Protein AF-A0A2M7S0J9-F1 (afdb_monomer)

Structure (mmCIF, N/CA/C/O backbone):
data_AF-A0A2M7S0J9-F1
#
_entry.id   AF-A0A2M7S0J9-F1
#
loop_
_atom_site.group_PDB
_atom_site.id
_atom_site.type_symbol
_atom_site.label_atom_id
_atom_site.label_alt_id
_atom_site.label_comp_id
_atom_site.label_asym_id
_atom_site.label_entity_id
_atom_site.label_seq_id
_atom_site.pdbx_PDB_ins_code
_atom_site.Cartn_x
_atom_site.Cartn_y
_atom_site.Cartn_z
_atom_site.occupancy
_atom_site.B_iso_or_equiv
_atom_site.auth_seq_id
_atom_site.auth_comp_id
_atom_site.auth_asym_id
_atom_site.auth_atom_id
_atom_site.pdbx_PDB_model_num
ATOM 1 N N . MET A 1 1 ? -3.526 -4.747 18.307 1.00 89.25 1 MET A N 1
ATOM 2 C CA . MET A 1 1 ? -3.334 -3.799 17.191 1.00 89.25 1 MET A CA 1
ATOM 3 C C . MET A 1 1 ? -3.958 -4.353 15.913 1.00 89.25 1 MET A C 1
ATOM 5 O O . MET A 1 1 ? -3.287 -4.499 14.898 1.00 89.25 1 MET A O 1
ATOM 9 N N . ILE A 1 2 ? -5.258 -4.654 15.948 1.00 93.25 2 ILE A N 1
ATOM 10 C CA . ILE A 1 2 ? -5.998 -5.285 14.836 1.00 93.25 2 ILE A CA 1
ATOM 11 C C . ILE A 1 2 ? -5.934 -4.433 13.559 1.00 93.25 2 ILE A C 1
ATOM 13 O O . ILE A 1 2 ? -5.559 -4.914 12.492 1.00 93.25 2 ILE A O 1
ATOM 17 N N . ILE A 1 3 ? -6.272 -3.145 13.676 1.00 95.31 3 ILE A N 1
ATOM 18 C CA . ILE A 1 3 ? -6.378 -2.227 12.532 1.00 95.31 3 ILE A CA 1
ATOM 19 C C . ILE A 1 3 ? -5.035 -2.099 11.802 1.00 95.31 3 ILE A C 1
ATOM 21 O O . ILE A 1 3 ? -5.001 -2.204 10.579 1.00 95.31 3 ILE A O 1
ATOM 25 N N . PHE A 1 4 ? -3.934 -1.969 12.545 1.00 96.62 4 PHE A N 1
ATOM 26 C CA . PHE A 1 4 ? -2.582 -1.888 11.992 1.00 96.62 4 PHE A CA 1
ATOM 27 C C . PHE A 1 4 ? -2.268 -3.080 11.088 1.00 96.62 4 PHE A C 1
ATOM 29 O O . PHE A 1 4 ? -1.917 -2.891 9.928 1.00 96.62 4 PHE A O 1
ATOM 36 N N . TRP A 1 5 ? -2.437 -4.306 11.591 1.00 96.50 5 TRP A N 1
ATOM 37 C CA . TRP A 1 5 ? -2.096 -5.512 10.833 1.00 96.50 5 TRP A CA 1
ATOM 38 C C . TRP A 1 5 ? -2.966 -5.695 9.593 1.00 96.50 5 TRP A C 1
ATOM 40 O O . TRP A 1 5 ? -2.472 -6.134 8.558 1.00 96.50 5 TRP A O 1
ATOM 50 N N . ARG A 1 6 ? -4.244 -5.316 9.667 1.00 96.81 6 ARG A N 1
ATOM 51 C CA . ARG A 1 6 ? -5.165 -5.359 8.525 1.00 96.81 6 ARG A CA 1
ATOM 52 C C . ARG A 1 6 ? -4.804 -4.344 7.440 1.00 96.81 6 ARG A C 1
ATOM 54 O O . ARG A 1 6 ? -4.828 -4.687 6.260 1.00 96.81 6 ARG A O 1
ATOM 61 N N . LEU A 1 7 ? -4.438 -3.120 7.825 1.00 97.56 7 LEU A N 1
ATOM 62 C CA . LEU A 1 7 ? -3.963 -2.095 6.889 1.00 97.56 7 LEU A CA 1
ATOM 63 C C . LEU A 1 7 ? -2.589 -2.450 6.307 1.00 97.56 7 LEU A C 1
ATOM 65 O O . LEU A 1 7 ? -2.366 -2.268 5.113 1.00 97.56 7 LEU A O 1
ATOM 69 N N . LEU A 1 8 ? -1.694 -3.023 7.114 1.00 97.25 8 LEU A N 1
ATOM 70 C CA . LEU A 1 8 ? -0.400 -3.516 6.647 1.00 97.25 8 LEU A CA 1
ATOM 71 C C . LEU A 1 8 ? -0.569 -4.663 5.641 1.00 97.25 8 LEU A C 1
ATOM 73 O O . LEU A 1 8 ? 0.109 -4.689 4.617 1.00 97.25 8 LEU A O 1
ATOM 77 N N . LEU A 1 9 ? -1.515 -5.574 5.885 1.00 97.31 9 LEU A N 1
ATOM 78 C CA . LEU A 1 9 ? -1.871 -6.620 4.929 1.00 97.31 9 LEU A CA 1
ATOM 79 C C . LEU A 1 9 ? -2.435 -6.034 3.626 1.00 97.31 9 LEU A C 1
ATOM 81 O O . LEU A 1 9 ? -2.039 -6.478 2.549 1.00 97.31 9 LEU A O 1
ATOM 85 N N . ALA A 1 10 ? -3.320 -5.032 3.702 1.00 98.00 10 ALA A N 1
ATOM 86 C CA . ALA A 1 10 ? -3.840 -4.332 2.523 1.00 98.00 10 ALA A CA 1
ATOM 87 C C . ALA A 1 10 ? -2.713 -3.706 1.690 1.00 98.00 10 ALA A C 1
ATOM 89 O O . ALA A 1 10 ? -2.690 -3.858 0.466 1.00 98.00 10 ALA A O 1
ATOM 90 N N . HIS A 1 11 ? -1.765 -3.042 2.357 1.00 97.50 11 HIS A N 1
ATOM 91 C CA . HIS A 1 11 ? -0.576 -2.462 1.733 1.00 97.50 11 HIS A CA 1
ATOM 92 C C . HIS A 1 11 ? 0.263 -3.531 1.037 1.00 97.50 11 HIS A C 1
ATOM 94 O O . HIS A 1 11 ? 0.507 -3.445 -0.163 1.00 97.50 11 HIS A O 1
ATOM 100 N N . PHE A 1 12 ? 0.618 -4.601 1.751 1.00 95.12 12 PHE A N 1
ATOM 101 C CA . PHE A 1 12 ? 1.472 -5.660 1.211 1.00 95.12 12 PHE A CA 1
ATOM 102 C C . PHE A 1 12 ? 0.826 -6.381 0.028 1.00 95.12 12 PHE A C 1
ATOM 104 O O . PHE A 1 12 ? 1.484 -6.635 -0.982 1.00 95.12 12 PHE A O 1
ATOM 111 N N . LEU A 1 13 ? -0.472 -6.675 0.107 1.00 95.00 13 LEU A N 1
ATOM 112 C CA . LEU A 1 13 ? -1.198 -7.245 -1.023 1.00 95.00 13 LEU A CA 1
ATOM 113 C C . LEU A 1 13 ? -1.208 -6.297 -2.223 1.00 95.00 13 LEU A C 1
ATOM 115 O O . LEU A 1 13 ? -1.053 -6.763 -3.349 1.00 95.00 13 LEU A O 1
ATOM 119 N N . THR A 1 14 ? -1.351 -4.991 -2.001 1.00 94.94 14 THR A N 1
ATOM 120 C CA . THR A 1 14 ? -1.365 -3.996 -3.080 1.00 94.94 14 THR A CA 1
ATOM 121 C C . THR A 1 14 ? -0.001 -3.888 -3.758 1.00 94.94 14 THR A C 1
ATOM 123 O O . THR A 1 14 ? 0.106 -4.129 -4.961 1.00 94.94 14 THR A O 1
ATOM 126 N N . ASP A 1 15 ? 1.050 -3.608 -2.991 1.00 90.94 15 ASP A N 1
ATOM 127 C CA . ASP A 1 15 ? 2.385 -3.281 -3.502 1.00 90.94 15 ASP A CA 1
ATOM 128 C C . ASP A 1 15 ? 3.161 -4.494 -4.021 1.00 90.94 15 ASP A C 1
ATOM 130 O O . ASP A 1 15 ? 3.952 -4.378 -4.965 1.00 90.94 15 ASP A O 1
ATOM 134 N N . TYR A 1 16 ? 2.907 -5.680 -3.463 1.00 88.19 16 TYR A N 1
ATOM 135 C CA . TYR A 1 16 ? 3.662 -6.884 -3.805 1.00 88.19 16 TYR A CA 1
ATOM 136 C C . TYR A 1 16 ? 2.874 -7.884 -4.644 1.00 88.19 16 TYR A C 1
ATOM 138 O O . TYR A 1 16 ? 3.357 -8.339 -5.690 1.00 88.19 16 TYR A O 1
ATOM 146 N N . THR A 1 17 ? 1.680 -8.258 -4.185 1.00 88.50 17 THR A N 1
ATOM 147 C CA . THR A 1 17 ? 0.914 -9.363 -4.776 1.00 88.50 17 THR A CA 1
ATOM 148 C C . THR A 1 17 ? 0.115 -8.907 -5.997 1.00 88.50 17 THR A C 1
ATOM 150 O O . THR A 1 17 ? 0.171 -9.552 -7.044 1.00 88.50 17 THR A O 1
ATOM 153 N N . LEU A 1 18 ? -0.589 -7.778 -5.894 1.00 89.44 18 LEU A N 1
ATOM 154 C CA . LEU A 1 18 ? -1.488 -7.255 -6.926 1.00 89.44 18 LEU A CA 1
ATOM 155 C C . LEU A 1 18 ? -0.803 -6.273 -7.886 1.00 89.44 18 LEU A C 1
ATOM 157 O O . LEU A 1 18 ? -1.297 -6.057 -8.998 1.00 89.44 18 LEU A O 1
ATOM 161 N N . GLN A 1 19 ? 0.382 -5.761 -7.538 1.00 85.94 19 GLN A N 1
ATOM 162 C CA . GLN A 1 19 ? 1.238 -5.005 -8.452 1.00 85.94 19 GLN A CA 1
ATOM 163 C C . GLN A 1 19 ? 1.882 -5.934 -9.502 1.00 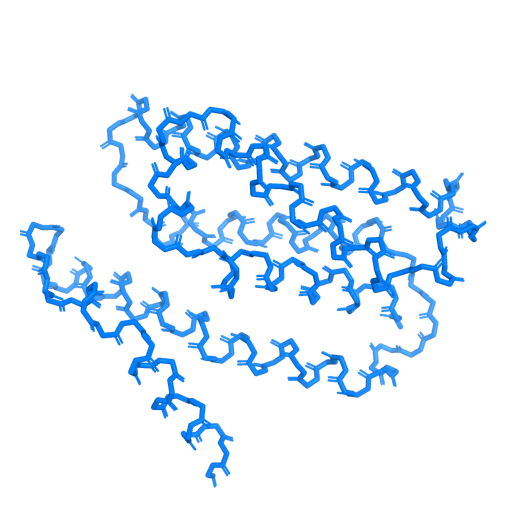85.94 19 GLN A C 1
ATOM 165 O O . GLN A 1 19 ? 3.054 -6.330 -9.449 1.00 85.94 19 GLN A O 1
ATOM 170 N N . THR A 1 20 ? 1.083 -6.321 -10.495 1.00 85.56 20 THR A N 1
ATOM 171 C CA . THR A 1 20 ? 1.550 -7.098 -11.649 1.00 85.56 20 THR A CA 1
ATOM 172 C C . THR A 1 20 ? 2.545 -6.297 -12.495 1.00 85.56 20 THR A C 1
ATOM 174 O O . THR A 1 20 ? 2.573 -5.070 -12.453 1.00 85.56 20 THR A O 1
ATOM 177 N N . ASN A 1 21 ? 3.324 -6.971 -13.349 1.00 79.81 21 ASN A N 1
ATOM 178 C CA . ASN A 1 21 ? 4.256 -6.287 -14.260 1.00 79.81 21 ASN A CA 1
ATOM 179 C C . ASN A 1 21 ? 3.536 -5.266 -15.160 1.00 79.81 21 ASN A C 1
ATOM 181 O O . ASN A 1 21 ? 4.070 -4.197 -15.437 1.00 79.81 21 ASN A O 1
ATOM 185 N N . LYS A 1 22 ? 2.300 -5.571 -15.584 1.00 79.56 22 LYS A N 1
ATOM 186 C CA . LYS A 1 22 ? 1.467 -4.641 -16.359 1.00 79.56 22 LYS A CA 1
ATOM 187 C C . LYS A 1 22 ? 1.115 -3.399 -15.539 1.00 79.56 22 LYS A C 1
ATOM 189 O O . LYS A 1 22 ? 1.242 -2.293 -16.055 1.00 79.56 22 LYS A O 1
ATOM 194 N N . MET A 1 23 ? 0.731 -3.584 -14.273 1.00 83.44 23 MET A N 1
ATOM 195 C CA . MET A 1 23 ? 0.445 -2.477 -13.356 1.00 83.44 23 MET A CA 1
ATOM 196 C C . MET A 1 23 ? 1.690 -1.618 -13.125 1.00 83.44 23 MET A C 1
ATOM 198 O O . MET A 1 23 ? 1.627 -0.408 -13.301 1.00 83.44 23 MET A O 1
ATOM 202 N N . ALA A 1 24 ? 2.843 -2.231 -12.844 1.00 84.00 24 ALA A N 1
ATOM 203 C CA . ALA A 1 24 ? 4.100 -1.512 -12.640 1.00 84.00 24 ALA A CA 1
ATOM 204 C C . ALA A 1 24 ? 4.508 -0.676 -13.870 1.00 84.00 24 ALA A C 1
ATOM 206 O O . ALA A 1 24 ? 4.907 0.480 -13.735 1.00 84.00 24 ALA A O 1
ATOM 207 N N . VAL A 1 25 ? 4.351 -1.222 -15.083 1.00 84.56 25 VAL A N 1
ATOM 208 C CA . VAL A 1 25 ? 4.612 -0.491 -16.338 1.00 84.56 25 VAL A CA 1
ATOM 209 C C . VAL A 1 25 ? 3.602 0.637 -16.562 1.00 84.56 25 VAL A C 1
ATOM 211 O O . VAL A 1 25 ? 3.948 1.678 -17.113 1.00 84.56 25 VAL A O 1
ATOM 214 N N . TRP A 1 26 ? 2.344 0.455 -16.168 1.00 88.94 26 TRP A N 1
ATOM 215 C CA . TRP A 1 26 ? 1.335 1.501 -16.306 1.00 88.94 26 TRP A CA 1
ATOM 216 C C . TRP A 1 26 ? 1.546 2.641 -15.299 1.00 88.94 26 TRP A C 1
ATOM 218 O O . TRP A 1 26 ? 1.556 3.812 -15.696 1.00 88.94 26 TRP A O 1
ATOM 228 N N . LYS A 1 27 ? 1.816 2.291 -14.035 1.00 88.62 27 LYS A N 1
ATOM 229 C CA . LYS A 1 27 ? 2.236 3.185 -12.946 1.00 88.62 27 LYS A CA 1
ATOM 230 C C . LYS A 1 27 ? 3.451 4.013 -13.358 1.00 88.62 27 LYS A C 1
ATOM 232 O O . LYS A 1 27 ? 3.444 5.233 -13.237 1.00 88.62 27 LYS A O 1
ATOM 237 N N . SER A 1 28 ? 4.460 3.383 -13.964 1.00 87.06 28 SER A N 1
ATOM 238 C CA . SER A 1 28 ? 5.647 4.101 -14.434 1.00 87.06 28 SER A CA 1
ATOM 239 C C . SER A 1 28 ? 5.382 5.009 -15.633 1.00 87.06 28 SER A C 1
ATOM 241 O O . SER A 1 28 ? 6.188 5.888 -15.906 1.00 87.06 28 SER A O 1
ATOM 243 N N . LYS A 1 29 ? 4.269 4.873 -16.360 1.00 89.88 29 LYS A N 1
ATOM 244 C CA . LYS A 1 29 ? 3.966 5.702 -17.540 1.00 89.88 29 LYS A CA 1
ATOM 245 C C . LYS A 1 29 ? 3.013 6.855 -17.250 1.00 89.88 29 LYS A C 1
ATOM 247 O O . LYS A 1 29 ? 3.126 7.878 -17.918 1.00 89.88 29 LYS A O 1
ATOM 252 N N . SER A 1 30 ? 2.124 6.734 -16.265 1.00 93.31 30 SER A N 1
ATOM 253 C CA . SER A 1 30 ? 1.053 7.714 -16.054 1.00 93.31 30 SER A CA 1
ATOM 254 C C . SER A 1 30 ? 0.579 7.806 -14.605 1.00 93.31 30 SER A C 1
ATOM 256 O O . SER A 1 30 ? 0.479 6.788 -13.923 1.00 93.31 30 SER A O 1
ATOM 258 N N . THR A 1 31 ? 0.163 9.007 -14.198 1.00 95.06 31 THR A N 1
ATOM 259 C CA . THR A 1 31 ? -0.495 9.277 -12.908 1.00 95.06 31 THR A CA 1
ATOM 260 C C . THR A 1 31 ? -1.788 8.475 -12.734 1.00 95.06 31 THR A C 1
ATOM 262 O O . THR A 1 31 ? -2.119 8.068 -11.628 1.00 95.06 31 THR A O 1
ATOM 265 N N . LEU A 1 32 ? -2.507 8.173 -13.824 1.00 96.06 32 LEU A N 1
ATOM 266 C CA . LEU A 1 32 ? -3.680 7.289 -13.772 1.00 96.06 32 LEU A CA 1
ATOM 267 C C . LEU A 1 32 ? -3.315 5.857 -13.362 1.00 96.06 32 LEU A C 1
ATOM 269 O O . LEU A 1 32 ? -4.081 5.222 -12.646 1.00 96.06 32 LEU A O 1
ATOM 273 N N . GLY A 1 33 ? -2.145 5.361 -13.774 1.00 94.12 33 GLY A N 1
ATOM 274 C CA . GLY A 1 33 ? -1.641 4.063 -13.326 1.00 94.12 33 GLY A CA 1
ATOM 275 C C . GLY A 1 33 ? -1.300 4.060 -11.835 1.00 94.12 33 GLY A C 1
ATOM 276 O O . GLY A 1 33 ? -1.608 3.094 -11.143 1.00 94.12 33 GLY A O 1
ATOM 277 N N . VAL A 1 34 ? -0.733 5.159 -11.327 1.00 95.81 34 VAL A N 1
ATOM 278 C CA . VAL A 1 34 ? -0.487 5.348 -9.886 1.00 95.81 34 VAL A CA 1
ATOM 279 C C . VAL A 1 34 ? -1.806 5.406 -9.111 1.00 95.81 34 VAL A C 1
ATOM 281 O O . VAL A 1 34 ? -1.963 4.726 -8.102 1.00 95.81 34 VAL A O 1
ATOM 284 N N . LEU A 1 35 ? -2.798 6.141 -9.620 1.00 97.69 35 LEU A N 1
ATOM 285 C CA . LEU A 1 35 ? -4.123 6.220 -9.006 1.00 97.69 35 LEU A CA 1
ATOM 286 C C . LEU A 1 35 ? -4.821 4.857 -8.975 1.00 97.69 35 LEU A C 1
ATOM 288 O O . LEU A 1 35 ? -5.413 4.495 -7.959 1.00 97.69 35 LEU A O 1
ATOM 292 N N . ALA A 1 36 ? -4.745 4.089 -10.065 1.00 97.06 36 ALA A N 1
ATOM 293 C CA . ALA A 1 36 ? -5.319 2.750 -10.134 1.00 97.06 36 ALA A CA 1
ATOM 294 C C . ALA A 1 36 ? -4.675 1.803 -9.110 1.00 97.06 36 ALA A C 1
ATOM 296 O O . ALA A 1 36 ? -5.387 1.061 -8.439 1.00 97.06 36 ALA A O 1
ATOM 297 N N . HIS A 1 37 ? -3.350 1.873 -8.952 1.00 96.31 37 HIS A N 1
ATOM 298 C CA . HIS A 1 37 ? -2.611 1.142 -7.922 1.00 96.31 37 HIS A CA 1
ATOM 299 C C . HIS A 1 37 ? -3.060 1.528 -6.507 1.00 96.31 37 HIS A C 1
ATOM 301 O O . HIS A 1 37 ? -3.528 0.673 -5.759 1.00 96.31 37 HIS A O 1
ATOM 307 N N . ALA A 1 38 ? -3.030 2.818 -6.166 1.00 97.44 38 ALA A N 1
ATOM 308 C CA . ALA A 1 38 ? -3.465 3.303 -4.855 1.00 97.44 38 ALA A CA 1
ATOM 309 C C . ALA A 1 38 ? -4.943 2.963 -4.563 1.00 97.44 38 ALA A C 1
ATOM 311 O O . ALA A 1 38 ? -5.325 2.706 -3.422 1.00 97.44 38 ALA A O 1
ATOM 312 N N . SER A 1 39 ? -5.792 2.899 -5.595 1.00 98.12 39 SER A N 1
ATOM 313 C CA . SER A 1 39 ? -7.202 2.515 -5.443 1.00 98.12 39 SER A CA 1
ATOM 314 C C . SER A 1 39 ? -7.368 1.057 -5.005 1.00 98.12 39 SER A C 1
ATOM 316 O O . SER A 1 39 ? -8.312 0.748 -4.280 1.00 98.12 39 SER A O 1
ATOM 318 N N . ILE A 1 40 ? -6.447 0.161 -5.383 1.00 97.75 40 ILE A N 1
ATOM 319 C CA . ILE A 1 40 ? -6.429 -1.221 -4.876 1.00 97.75 40 ILE A CA 1
ATOM 320 C C . ILE A 1 40 ? -6.196 -1.212 -3.362 1.00 97.75 40 ILE A C 1
ATOM 322 O O . ILE A 1 40 ? -6.930 -1.882 -2.633 1.00 97.75 40 ILE A O 1
ATOM 326 N N . PHE A 1 41 ? -5.248 -0.399 -2.883 1.00 98.25 41 PHE A N 1
ATOM 327 C CA . PHE A 1 41 ? -4.995 -0.238 -1.452 1.00 98.25 41 PHE A CA 1
ATOM 328 C C . PHE A 1 41 ? -6.222 0.301 -0.714 1.00 98.25 41 PHE A C 1
ATOM 330 O O . PHE A 1 41 ? -6.576 -0.230 0.339 1.00 98.25 41 PHE A O 1
ATOM 337 N N . LEU A 1 42 ? -6.909 1.302 -1.275 1.00 98.50 42 LEU A N 1
ATOM 338 C CA . LEU A 1 42 ? -8.146 1.834 -0.700 1.00 98.50 42 LEU A CA 1
ATOM 339 C C . LEU A 1 42 ? -9.216 0.743 -0.565 1.00 98.50 42 LEU A C 1
ATOM 341 O O . LEU A 1 42 ? -9.781 0.565 0.514 1.00 98.50 42 LEU A O 1
ATOM 345 N N . VAL A 1 43 ? -9.468 -0.015 -1.636 1.00 98.50 43 VAL A N 1
ATOM 346 C CA . VAL A 1 43 ? -10.472 -1.089 -1.643 1.00 98.50 43 VAL A CA 1
ATOM 347 C C . VAL A 1 43 ? -10.129 -2.168 -0.615 1.00 98.50 43 VAL A C 1
ATOM 349 O O . VAL A 1 43 ? -10.986 -2.536 0.188 1.00 98.50 43 VAL A O 1
ATOM 352 N N . LEU A 1 44 ? -8.883 -2.647 -0.585 1.00 98.31 44 LEU A N 1
ATOM 353 C CA . LEU A 1 44 ? -8.458 -3.664 0.381 1.00 98.31 44 LEU A CA 1
ATOM 354 C C . LEU A 1 44 ? -8.506 -3.155 1.824 1.00 98.31 44 LEU A C 1
ATOM 356 O O . LEU A 1 44 ? -8.947 -3.883 2.712 1.00 98.31 44 LEU A O 1
ATOM 360 N N . SER A 1 45 ? -8.113 -1.903 2.057 1.00 98.19 45 SER A N 1
ATOM 361 C CA . SER A 1 45 ? -8.181 -1.278 3.379 1.00 98.19 45 SER A CA 1
ATOM 362 C C . SER A 1 45 ? -9.619 -1.210 3.878 1.00 98.19 45 SER A C 1
ATOM 364 O O . SER A 1 45 ? -9.886 -1.595 5.015 1.00 98.19 45 SER A O 1
ATOM 366 N N . VAL A 1 46 ? -10.561 -0.798 3.024 1.00 98.25 46 VAL A N 1
ATOM 367 C CA . VAL A 1 46 ? -11.997 -0.776 3.343 1.00 98.25 46 VAL A CA 1
ATOM 368 C C . VAL A 1 46 ? -12.523 -2.183 3.624 1.00 98.25 46 VAL A C 1
ATOM 370 O O . VAL A 1 46 ? -13.205 -2.372 4.628 1.00 98.25 46 VAL A O 1
ATOM 373 N N . ILE A 1 47 ? -12.181 -3.176 2.796 1.00 98.12 47 ILE A N 1
ATOM 374 C CA . ILE A 1 47 ? -12.624 -4.568 2.982 1.00 98.12 47 ILE A CA 1
ATOM 375 C C . ILE A 1 47 ? -12.126 -5.120 4.317 1.00 98.12 47 ILE A C 1
ATOM 377 O O . ILE A 1 47 ? -12.920 -5.621 5.114 1.00 98.12 47 ILE A O 1
ATOM 381 N N . PHE A 1 48 ? -10.826 -5.017 4.598 1.00 97.44 48 PHE A N 1
ATOM 382 C CA . PHE A 1 48 ? -10.284 -5.595 5.822 1.00 97.44 48 PHE A CA 1
ATOM 383 C C . PHE A 1 48 ? -10.710 -4.819 7.063 1.00 97.44 48 PHE A C 1
ATOM 385 O O . PHE A 1 48 ? -10.914 -5.431 8.107 1.00 97.44 48 PHE A O 1
ATOM 392 N N . THR A 1 49 ? -10.906 -3.505 6.989 1.00 96.94 49 THR A N 1
ATOM 393 C CA . THR A 1 49 ? -11.272 -2.704 8.169 1.00 96.94 49 THR A CA 1
ATOM 394 C C . THR A 1 49 ? -12.763 -2.387 8.277 1.00 96.94 49 T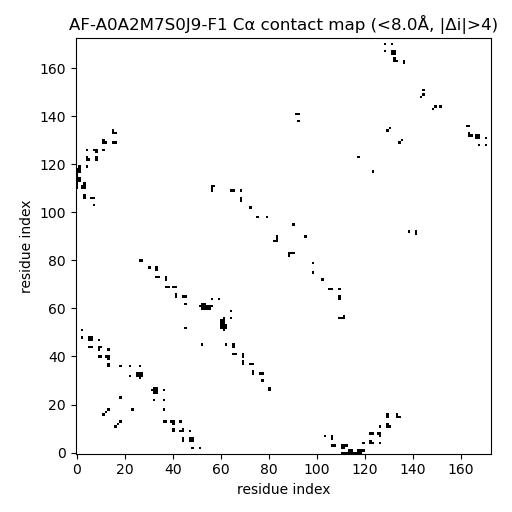HR A C 1
ATOM 396 O O . THR A 1 49 ? -13.137 -1.654 9.186 1.00 96.94 49 THR A O 1
ATOM 399 N N . TRP A 1 50 ? -13.625 -2.984 7.441 1.00 97.00 50 TRP A N 1
ATOM 400 C CA . TRP A 1 50 ? -15.061 -2.671 7.327 1.00 97.00 50 TRP A CA 1
ATOM 401 C C . TRP A 1 50 ? -15.783 -2.495 8.673 1.00 97.00 50 TRP A C 1
ATOM 403 O O . TRP A 1 50 ? -16.391 -1.456 8.927 1.00 97.00 50 TRP A O 1
ATOM 413 N N . ASN A 1 51 ? -15.628 -3.463 9.582 1.00 95.38 51 ASN A N 1
ATOM 414 C CA . ASN A 1 51 ? -16.273 -3.464 10.905 1.00 95.38 51 ASN A CA 1
ATOM 415 C C . ASN A 1 51 ? -15.747 -2.377 11.871 1.00 95.38 51 ASN A C 1
ATOM 417 O O . ASN A 1 51 ? -16.320 -2.163 12.939 1.00 95.38 51 ASN A O 1
ATOM 421 N N . TYR A 1 52 ? -14.657 -1.697 11.512 1.00 95.12 52 TYR A N 1
ATOM 422 C CA . TYR A 1 52 ? -13.966 -0.692 12.322 1.00 95.12 52 TYR A CA 1
ATOM 423 C C . TYR A 1 52 ? -14.038 0.720 11.723 1.00 95.12 52 TYR A C 1
ATOM 425 O O . TYR A 1 52 ? -13.692 1.675 12.415 1.00 95.12 52 TYR A O 1
ATOM 433 N N . LEU A 1 53 ? -14.500 0.885 10.476 1.00 95.56 53 LEU A N 1
ATOM 434 C CA . LEU A 1 53 ? -14.505 2.177 9.769 1.00 95.56 53 LEU A CA 1
ATOM 435 C C . LEU A 1 53 ? -15.382 3.246 10.435 1.00 95.56 53 LEU A C 1
ATOM 437 O O . LEU A 1 53 ? -15.070 4.435 10.357 1.00 95.56 53 LEU A O 1
ATOM 441 N N . GLY A 1 54 ? -16.477 2.829 11.075 1.00 95.31 54 GLY A N 1
ATOM 442 C CA . GLY A 1 54 ? -17.374 3.725 11.813 1.00 95.31 54 GLY A CA 1
ATOM 443 C C . GLY A 1 54 ? -16.864 4.105 13.205 1.00 95.31 54 GLY A C 1
ATOM 444 O O . GLY A 1 54 ? -17.416 5.004 13.831 1.00 95.31 54 GLY A O 1
ATOM 445 N N . GLN A 1 55 ? -15.825 3.429 13.701 1.00 95.12 55 GLN A N 1
ATOM 446 C CA . GLN A 1 55 ? -15.254 3.697 15.017 1.00 95.12 55 GLN A CA 1
ATOM 447 C C . GLN A 1 55 ? -14.309 4.898 14.956 1.00 95.12 55 GLN A C 1
ATOM 449 O O . GLN A 1 55 ? -13.757 5.235 13.905 1.00 95.12 55 GLN A O 1
ATOM 454 N N . GLN A 1 56 ? -14.092 5.536 16.103 1.00 94.50 56 GLN A N 1
ATOM 455 C CA . GLN A 1 56 ? -13.140 6.631 16.208 1.00 94.50 56 GLN A CA 1
ATOM 456 C C . GLN A 1 56 ? -11.714 6.077 16.296 1.00 94.50 56 GLN A C 1
ATOM 458 O O . GLN A 1 56 ? -11.364 5.357 17.229 1.00 94.50 56 GLN A O 1
ATOM 463 N N . TRP A 1 57 ? -10.884 6.415 15.313 1.00 94.56 57 TRP A N 1
ATOM 464 C CA . TRP A 1 57 ? -9.452 6.146 15.306 1.00 94.56 57 TRP A CA 1
ATOM 465 C C . TRP A 1 57 ? -8.760 7.438 15.731 1.00 94.56 57 TRP A C 1
ATOM 467 O O . TRP A 1 57 ? -8.700 8.417 14.985 1.00 94.56 57 TRP A O 1
ATOM 477 N N . TRP A 1 58 ? -8.286 7.470 16.976 1.00 90.88 58 TRP A N 1
ATOM 478 C CA . TRP A 1 58 ? -7.787 8.686 17.622 1.00 90.88 58 TRP A CA 1
ATOM 479 C C . TRP A 1 58 ? -8.872 9.763 17.7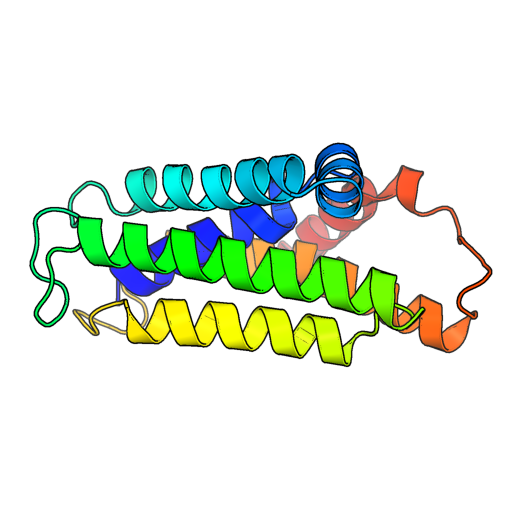85 1.00 90.88 58 TRP A C 1
ATOM 481 O O . TRP A 1 58 ? -9.708 9.667 18.680 1.00 90.88 58 TRP A O 1
ATOM 491 N N . LYS A 1 59 ? -8.854 10.802 16.941 1.00 92.81 59 LYS A N 1
ATOM 492 C CA . LYS A 1 59 ? -9.821 11.916 16.916 1.00 92.81 59 LYS A CA 1
ATOM 493 C C . LYS A 1 59 ? -10.636 11.967 15.621 1.00 92.81 59 LYS A C 1
ATOM 495 O O . LYS A 1 59 ? -11.483 12.841 15.479 1.00 92.81 59 LYS A O 1
ATOM 500 N N . LEU A 1 60 ? -10.362 11.070 14.678 1.00 94.88 60 LEU A N 1
ATOM 501 C CA . LEU A 1 60 ? -11.006 11.024 13.369 1.00 94.88 60 LEU A CA 1
ATOM 502 C C . LEU A 1 60 ? -11.793 9.714 13.237 1.00 94.88 60 LEU A C 1
ATOM 504 O O . LEU A 1 60 ? -11.431 8.719 13.865 1.00 94.88 60 LEU A O 1
ATOM 508 N N . PRO A 1 61 ? -12.872 9.671 12.446 1.00 96.19 61 PRO A N 1
ATOM 509 C CA . PRO A 1 61 ? -13.519 8.405 12.129 1.00 96.19 61 PRO A CA 1
ATOM 510 C C . PRO A 1 61 ? -12.601 7.543 11.248 1.00 96.19 61 PRO A C 1
ATOM 512 O O . PRO A 1 61 ? -11.867 8.066 10.406 1.00 96.19 61 PRO A O 1
ATOM 515 N N . GLY A 1 62 ? -12.655 6.220 11.414 1.00 96.69 62 GLY A N 1
ATOM 516 C CA . GLY A 1 62 ? -11.751 5.288 10.734 1.00 96.69 62 GLY A CA 1
ATOM 517 C C . GLY A 1 62 ? -11.768 5.392 9.207 1.00 96.69 62 GLY A C 1
ATOM 518 O O . GLY A 1 62 ? -10.713 5.371 8.576 1.00 96.69 62 GLY A O 1
ATOM 519 N N . TRP A 1 63 ? -12.940 5.609 8.601 1.00 97.44 63 TRP A N 1
ATOM 520 C CA . TRP A 1 63 ? -13.047 5.829 7.151 1.00 97.44 63 TRP A CA 1
ATOM 521 C C . TRP A 1 63 ? -12.246 7.041 6.662 1.00 97.44 63 TRP A C 1
ATOM 523 O O . TRP A 1 63 ? -11.679 6.996 5.571 1.00 97.44 63 TRP A O 1
ATOM 533 N N . LEU A 1 64 ? -12.154 8.103 7.468 1.00 97.56 64 LEU A N 1
ATOM 534 C CA . LEU A 1 64 ? -11.386 9.292 7.115 1.00 97.56 64 LEU A CA 1
ATOM 535 C C . LEU A 1 64 ? -9.884 9.018 7.229 1.00 97.56 64 LEU A C 1
ATOM 537 O O . LEU A 1 64 ? -9.131 9.446 6.361 1.00 97.56 64 LEU A O 1
ATOM 541 N N . CYS A 1 65 ? -9.448 8.252 8.234 1.00 97.62 65 CYS A N 1
ATOM 542 C CA . CYS A 1 65 ? -8.059 7.795 8.334 1.00 97.62 65 CYS A CA 1
ATOM 543 C C . CYS A 1 65 ? -7.649 6.958 7.115 1.00 97.62 65 CYS A C 1
ATOM 545 O O . CYS A 1 65 ? -6.589 7.198 6.542 1.00 97.62 65 CYS A O 1
ATOM 547 N N . VAL A 1 66 ? -8.501 6.024 6.675 1.00 98.00 66 VAL A N 1
ATOM 548 C CA . VAL A 1 66 ? -8.257 5.220 5.464 1.00 98.00 66 VAL A CA 1
ATOM 549 C C . VAL A 1 66 ? -8.200 6.096 4.210 1.00 98.00 66 VAL A C 1
ATOM 551 O O . VAL A 1 66 ? -7.318 5.910 3.375 1.00 98.00 66 VAL A O 1
ATOM 554 N N . LEU A 1 67 ? -9.094 7.082 4.086 1.00 98.12 67 LEU A N 1
ATOM 555 C CA . LEU A 1 67 ? -9.081 8.016 2.959 1.00 98.12 67 LEU A CA 1
ATOM 556 C C . LEU A 1 67 ? -7.801 8.867 2.931 1.00 98.12 67 LEU A C 1
ATOM 558 O O . LEU A 1 67 ? -7.215 9.055 1.867 1.00 98.12 67 LEU A O 1
ATOM 562 N N . ILE A 1 68 ? -7.344 9.350 4.089 1.00 98.06 68 ILE A N 1
ATOM 563 C CA . ILE A 1 68 ? -6.085 10.096 4.203 1.00 98.06 68 ILE A CA 1
ATOM 564 C C . ILE A 1 68 ? -4.901 9.201 3.822 1.00 98.06 68 ILE A C 1
ATOM 566 O O . ILE A 1 68 ? -4.070 9.622 3.022 1.00 98.06 68 ILE A O 1
ATOM 570 N N . LEU A 1 69 ? -4.847 7.963 4.324 1.00 98.00 69 LEU A N 1
ATOM 571 C CA . LEU A 1 69 ? -3.804 7.002 3.956 1.00 98.00 69 LEU A CA 1
ATOM 572 C C . LEU A 1 69 ? -3.775 6.732 2.450 1.00 98.00 69 LEU A C 1
ATOM 574 O O . LEU A 1 69 ? -2.699 6.707 1.865 1.00 98.00 69 LEU A O 1
ATOM 578 N N . PHE A 1 70 ? -4.936 6.585 1.809 1.00 98.38 70 PHE A N 1
ATOM 579 C CA . PHE A 1 70 ? -5.026 6.445 0.355 1.00 98.38 70 PHE A CA 1
ATOM 580 C C . PHE A 1 70 ? -4.431 7.650 -0.386 1.00 98.38 70 PHE A C 1
ATOM 582 O O . PHE A 1 70 ? -3.661 7.472 -1.329 1.00 98.38 70 PHE A O 1
ATOM 589 N N . ILE A 1 71 ? -4.766 8.871 0.042 1.00 98.31 71 ILE A N 1
ATOM 590 C CA . ILE A 1 71 ? -4.243 10.097 -0.574 1.00 98.31 71 ILE A CA 1
ATOM 591 C C . ILE A 1 71 ? -2.724 10.176 -0.403 1.00 98.31 71 ILE A C 1
ATOM 593 O O . ILE A 1 71 ? -2.025 10.501 -1.361 1.00 98.31 71 ILE A O 1
ATOM 597 N N . ILE A 1 72 ? -2.209 9.873 0.793 1.00 97.75 72 ILE A N 1
ATOM 598 C CA . ILE A 1 72 ? -0.768 9.920 1.049 1.00 97.75 72 ILE A CA 1
ATOM 599 C C . ILE A 1 72 ? -0.038 8.845 0.237 1.00 97.75 72 ILE A C 1
ATOM 601 O O . ILE A 1 72 ? 0.935 9.194 -0.422 1.00 97.75 72 ILE A O 1
ATOM 605 N N . HIS A 1 73 ? -0.546 7.605 0.196 1.00 96.69 73 HIS A N 1
ATOM 606 C CA . HIS A 1 73 ? -0.003 6.522 -0.643 1.00 96.69 73 HIS A CA 1
ATOM 607 C C . HIS A 1 73 ? 0.105 6.977 -2.105 1.00 96.69 73 HIS A C 1
ATOM 609 O O . HIS A 1 73 ? 1.184 6.992 -2.692 1.00 96.69 73 HIS A O 1
ATOM 615 N N . PHE A 1 74 ? -0.994 7.487 -2.670 1.00 97.62 74 PHE A N 1
ATOM 616 C CA . PHE A 1 74 ? -1.002 8.007 -4.037 1.00 97.62 74 PHE A CA 1
ATOM 617 C C . PHE A 1 74 ? 0.058 9.099 -4.271 1.00 97.62 74 PHE A C 1
ATOM 619 O O . PHE A 1 74 ? 0.746 9.082 -5.294 1.00 97.62 74 PHE A O 1
ATOM 626 N N . ILE A 1 75 ? 0.190 10.057 -3.347 1.00 97.00 75 ILE A N 1
ATOM 627 C CA . ILE A 1 75 ? 1.167 11.151 -3.455 1.00 97.00 75 ILE A CA 1
ATOM 628 C C . ILE A 1 75 ? 2.600 10.620 -3.375 1.00 97.00 75 ILE A C 1
ATOM 630 O O . ILE A 1 75 ? 3.448 11.057 -4.154 1.00 97.00 75 ILE A O 1
ATOM 634 N N . GLU A 1 76 ? 2.872 9.707 -2.447 1.00 95.25 76 GLU A N 1
ATOM 635 C CA . GLU A 1 76 ? 4.191 9.117 -2.234 1.00 95.25 76 GLU A CA 1
ATOM 636 C C . GLU A 1 76 ? 4.646 8.327 -3.464 1.00 95.25 76 GLU A C 1
ATOM 638 O O . GLU A 1 76 ? 5.722 8.585 -4.012 1.00 95.25 76 GLU A O 1
ATOM 643 N N . ASP A 1 77 ? 3.772 7.469 -3.987 1.00 93.50 77 ASP A N 1
ATOM 644 C CA . ASP A 1 77 ? 4.030 6.703 -5.200 1.00 93.50 77 ASP A CA 1
ATOM 645 C C . ASP A 1 77 ? 4.239 7.600 -6.429 1.00 93.50 77 ASP A C 1
ATOM 647 O O . ASP A 1 77 ? 5.142 7.375 -7.245 1.00 93.50 77 ASP A O 1
ATOM 651 N N . GLU A 1 78 ? 3.418 8.640 -6.580 1.00 94.62 78 GLU A N 1
ATOM 652 C CA . GLU A 1 78 ? 3.537 9.596 -7.680 1.00 94.62 78 GLU A CA 1
ATOM 653 C C . GLU A 1 78 ? 4.859 10.374 -7.582 1.00 94.62 78 GLU A C 1
ATOM 655 O O . GLU A 1 78 ? 5.539 10.595 -8.592 1.00 94.62 78 GLU A O 1
ATOM 660 N N . TYR A 1 79 ? 5.251 10.768 -6.368 1.00 91.94 79 TYR A N 1
ATOM 661 C CA . TYR A 1 79 ? 6.526 11.425 -6.091 1.00 91.94 79 TYR A CA 1
ATOM 662 C C . TYR A 1 79 ? 7.707 10.511 -6.436 1.00 91.94 79 TYR A C 1
ATOM 664 O O . TYR A 1 79 ? 8.623 10.932 -7.152 1.00 91.94 79 TYR A O 1
ATOM 672 N N . ARG A 1 80 ? 7.654 9.239 -6.024 1.00 88.75 80 ARG A N 1
ATOM 673 C CA . ARG A 1 80 ? 8.653 8.217 -6.356 1.00 88.75 80 ARG A CA 1
ATOM 674 C C . ARG A 1 80 ? 8.829 8.079 -7.867 1.00 88.75 80 ARG A C 1
ATOM 676 O O . ARG A 1 80 ? 9.947 8.203 -8.373 1.00 88.75 80 ARG A O 1
ATOM 683 N N . VAL A 1 81 ? 7.734 7.880 -8.605 1.00 89.00 81 VAL A N 1
ATOM 684 C CA . VAL A 1 81 ? 7.762 7.723 -10.070 1.00 89.00 81 VAL A CA 1
ATOM 685 C C . VAL A 1 81 ? 8.329 8.969 -10.755 1.00 89.00 81 VAL A C 1
ATOM 687 O O . VAL A 1 81 ? 9.126 8.852 -11.691 1.00 89.00 81 VAL A O 1
ATOM 690 N N . LYS A 1 82 ? 7.950 10.169 -10.300 1.00 88.19 82 LYS A N 1
ATOM 691 C CA . LYS A 1 82 ? 8.450 11.431 -10.864 1.00 88.19 82 LYS A CA 1
ATOM 692 C C . LYS A 1 82 ? 9.942 11.631 -10.623 1.00 88.19 82 LYS A C 1
ATOM 694 O O . LYS A 1 82 ? 10.629 12.061 -11.548 1.00 88.19 82 LYS A O 1
ATOM 699 N N . ASN A 1 83 ? 10.456 11.293 -9.443 1.00 84.88 83 ASN A N 1
ATOM 700 C CA . ASN A 1 83 ? 11.882 11.441 -9.144 1.00 84.88 83 ASN A CA 1
ATOM 701 C C . ASN A 1 83 ? 12.751 10.478 -9.946 1.00 84.88 83 ASN A C 1
ATOM 703 O O . ASN A 1 83 ? 13.746 10.909 -10.526 1.00 84.88 83 ASN A O 1
ATOM 707 N N . ILE A 1 84 ? 12.330 9.214 -10.066 1.00 81.38 84 ILE A N 1
ATOM 708 C CA . ILE A 1 84 ? 13.041 8.220 -10.885 1.00 81.38 84 ILE A CA 1
ATOM 709 C C . ILE A 1 84 ? 13.143 8.705 -12.340 1.00 81.38 84 ILE A C 1
ATOM 711 O O . ILE A 1 84 ? 14.212 8.655 -12.943 1.00 81.38 84 ILE A O 1
ATOM 715 N N . LYS A 1 85 ? 12.054 9.259 -12.895 1.00 77.81 85 LYS A N 1
ATOM 716 C CA . LYS A 1 85 ? 12.056 9.826 -14.254 1.00 77.81 85 LYS A CA 1
ATOM 717 C C . LYS A 1 85 ? 12.920 11.076 -14.393 1.00 77.81 85 LYS A C 1
ATOM 719 O O . LYS A 1 85 ? 13.628 11.215 -15.384 1.00 77.81 85 LYS A O 1
ATOM 724 N N . LYS A 1 86 ? 12.795 12.018 -13.455 1.00 71.38 86 LYS A N 1
ATOM 725 C CA . LYS A 1 86 ? 13.394 13.353 -13.562 1.00 71.38 86 LYS A CA 1
ATOM 726 C C . LYS A 1 86 ? 14.904 13.321 -13.376 1.00 71.38 86 LYS A C 1
ATOM 728 O O . LYS A 1 86 ? 15.611 14.042 -14.068 1.00 71.38 86 LYS A O 1
ATOM 733 N N . GLU A 1 87 ? 15.390 12.520 -12.436 1.00 60.25 87 GLU A N 1
ATOM 734 C CA . GLU A 1 87 ? 16.807 12.528 -12.078 1.00 60.25 87 GLU A CA 1
ATOM 735 C C . GLU A 1 87 ? 17.639 11.533 -12.898 1.00 60.25 87 GLU A C 1
ATOM 737 O O . GLU A 1 87 ? 18.830 11.398 -12.630 1.00 60.25 87 GLU A O 1
ATOM 742 N N . LEU A 1 88 ? 17.028 10.812 -13.859 1.00 57.94 88 LEU A N 1
ATOM 743 C CA . LEU A 1 88 ? 17.635 9.655 -14.544 1.00 57.94 88 LEU A CA 1
ATOM 744 C C . LEU A 1 88 ? 18.296 8.682 -13.547 1.00 57.94 88 LEU A C 1
ATOM 746 O O . LEU A 1 88 ? 19.233 7.955 -13.882 1.00 57.94 88 LEU A O 1
ATOM 750 N N . LYS A 1 89 ? 17.840 8.699 -12.289 1.00 54.12 89 LYS A N 1
ATOM 751 C CA . LYS A 1 89 ? 18.401 7.872 -11.234 1.00 54.12 89 LYS A CA 1
ATOM 752 C C . LYS A 1 89 ? 17.900 6.464 -11.460 1.00 54.12 89 LYS A C 1
ATOM 754 O O . LYS A 1 89 ? 16.699 6.232 -11.596 1.00 54.12 89 LYS A O 1
ATOM 759 N N . HIS A 1 90 ? 18.840 5.528 -11.466 1.00 61.28 90 HIS A N 1
ATOM 760 C CA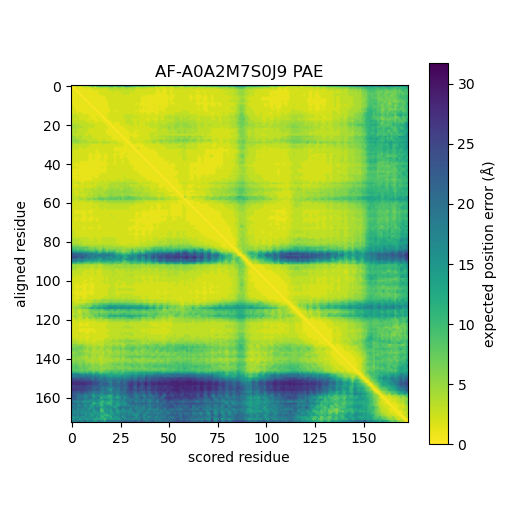 . HIS A 1 90 ? 18.505 4.123 -11.366 1.00 61.28 90 HIS A CA 1
ATOM 761 C C . HIS A 1 90 ? 17.756 3.924 -10.051 1.00 61.28 90 HIS A C 1
ATOM 763 O O . HIS A 1 90 ? 18.219 4.355 -8.991 1.00 61.28 90 HIS A O 1
ATOM 769 N N . ASP A 1 91 ? 16.573 3.322 -10.148 1.00 69.06 91 ASP A N 1
ATOM 770 C CA . ASP A 1 91 ? 15.836 2.837 -8.991 1.00 69.06 91 ASP A CA 1
ATOM 771 C C . ASP A 1 91 ? 16.803 1.986 -8.156 1.00 69.06 91 ASP A C 1
ATOM 773 O O . ASP A 1 91 ? 17.388 1.032 -8.670 1.00 69.06 91 ASP A O 1
ATOM 777 N N . ASN A 1 92 ? 17.052 2.395 -6.912 1.00 77.88 92 ASN A N 1
ATOM 778 C CA . ASN A 1 92 ? 18.037 1.764 -6.046 1.00 77.88 92 ASN A CA 1
ATOM 779 C C . ASN A 1 92 ? 17.369 1.217 -4.784 1.00 77.88 92 ASN A C 1
ATOM 781 O O . ASN A 1 92 ? 16.311 1.678 -4.351 1.00 77.88 92 ASN A O 1
ATOM 785 N N . PHE A 1 93 ? 18.017 0.224 -4.181 1.00 81.25 93 PHE A N 1
ATOM 786 C CA . PHE A 1 93 ? 17.462 -0.491 -3.038 1.00 81.25 93 PHE A CA 1
ATOM 787 C C . PHE A 1 93 ? 17.156 0.421 -1.843 1.00 81.25 93 PHE A C 1
ATOM 789 O O . PHE A 1 93 ? 16.144 0.234 -1.177 1.00 81.25 93 PHE A O 1
ATOM 796 N N . LEU A 1 94 ? 17.993 1.433 -1.587 1.00 84.88 94 LEU A N 1
ATOM 797 C CA . LEU A 1 94 ? 17.781 2.377 -0.485 1.00 84.88 94 LEU A CA 1
ATOM 798 C C . LEU A 1 94 ? 16.521 3.220 -0.687 1.00 84.88 94 LEU A C 1
ATOM 800 O O . LEU A 1 94 ? 15.780 3.441 0.264 1.00 84.88 94 LEU A O 1
ATOM 804 N N . PHE A 1 95 ? 16.258 3.663 -1.916 1.00 83.31 95 PHE A N 1
ATOM 805 C CA . PHE A 1 95 ? 15.063 4.430 -2.248 1.00 83.31 95 PHE A CA 1
ATOM 806 C C . PHE A 1 95 ? 13.800 3.569 -2.145 1.00 83.31 95 PHE A C 1
ATOM 808 O O . PHE A 1 95 ? 12.781 4.041 -1.650 1.00 83.31 95 PHE A O 1
ATOM 815 N N . PHE A 1 96 ? 13.884 2.290 -2.527 1.00 85.81 96 PHE A N 1
ATOM 816 C CA . PHE A 1 96 ? 12.824 1.312 -2.275 1.00 85.81 96 PHE A CA 1
ATOM 817 C C . PHE A 1 96 ? 12.582 1.075 -0.775 1.00 85.81 96 PHE A C 1
ATOM 819 O O . PHE A 1 96 ? 11.439 1.090 -0.335 1.00 85.81 96 PHE A O 1
ATOM 826 N N . LEU A 1 97 ? 13.631 0.895 0.034 1.00 89.69 97 LEU A N 1
ATOM 827 C CA . LEU A 1 97 ? 13.472 0.726 1.483 1.00 89.69 97 LEU A CA 1
ATOM 828 C C . LEU A 1 97 ? 12.861 1.962 2.143 1.00 89.69 97 LEU A C 1
ATOM 830 O O . LEU A 1 97 ? 12.005 1.828 3.011 1.00 89.69 97 LEU A O 1
ATOM 834 N N . TRP A 1 98 ? 13.303 3.151 1.736 1.00 89.88 98 TRP A N 1
ATOM 835 C CA . TRP A 1 98 ? 12.784 4.417 2.241 1.00 89.88 98 TRP A CA 1
ATOM 836 C C . TRP A 1 98 ? 11.280 4.557 1.990 1.00 89.88 98 TRP A C 1
ATOM 838 O O . TRP A 1 98 ? 10.535 4.847 2.922 1.00 89.88 98 TRP A O 1
ATOM 848 N N . ASP A 1 99 ? 10.845 4.270 0.763 1.00 90.50 99 ASP A N 1
ATOM 849 C CA . ASP A 1 99 ? 9.436 4.214 0.366 1.00 90.50 99 ASP A CA 1
ATOM 850 C C . ASP A 1 99 ? 8.637 3.240 1.253 1.00 90.50 99 ASP A C 1
ATOM 852 O O . ASP A 1 99 ? 7.665 3.619 1.902 1.00 90.50 99 ASP A O 1
ATOM 856 N N . GLN A 1 100 ? 9.106 2.001 1.418 1.00 93.00 100 GLN A N 1
ATOM 857 C CA . GLN A 1 100 ? 8.397 1.020 2.247 1.00 93.00 100 GLN A CA 1
ATOM 858 C C . GLN A 1 100 ? 8.343 1.403 3.735 1.00 93.00 100 GLN A C 1
ATOM 860 O O . GLN A 1 100 ? 7.339 1.152 4.404 1.00 93.00 100 GLN A O 1
ATOM 865 N N . ILE A 1 101 ? 9.397 2.029 4.266 1.00 95.19 101 ILE A N 1
ATOM 866 C CA . ILE A 1 101 ? 9.436 2.499 5.656 1.00 95.19 101 ILE A CA 1
ATOM 867 C C . ILE A 1 101 ? 8.409 3.609 5.884 1.00 95.19 101 ILE A C 1
ATOM 869 O O . ILE A 1 101 ? 7.691 3.559 6.884 1.00 95.19 101 ILE A O 1
ATOM 873 N N . ILE A 1 102 ? 8.312 4.589 4.981 1.00 95.69 102 ILE A N 1
ATOM 874 C CA . ILE A 1 102 ? 7.346 5.683 5.123 1.00 95.69 102 ILE A CA 1
ATOM 875 C C . ILE A 1 102 ? 5.918 5.133 5.112 1.00 95.69 102 ILE A C 1
ATOM 877 O O . ILE A 1 102 ? 5.161 5.441 6.035 1.00 95.69 102 ILE A O 1
ATOM 881 N N . HIS A 1 103 ? 5.569 4.258 4.164 1.00 96.19 103 HIS A N 1
ATOM 882 C CA . HIS A 1 103 ? 4.245 3.632 4.121 1.00 96.19 103 HIS A CA 1
ATOM 883 C C . HIS A 1 103 ? 3.899 2.920 5.439 1.00 96.19 103 HIS A C 1
ATOM 885 O O . HIS A 1 103 ? 2.821 3.127 6.001 1.00 96.19 103 HIS A O 1
ATOM 891 N N . ILE A 1 104 ? 4.826 2.122 5.984 1.00 96.25 104 ILE A N 1
ATOM 892 C CA . ILE A 1 104 ? 4.616 1.402 7.250 1.0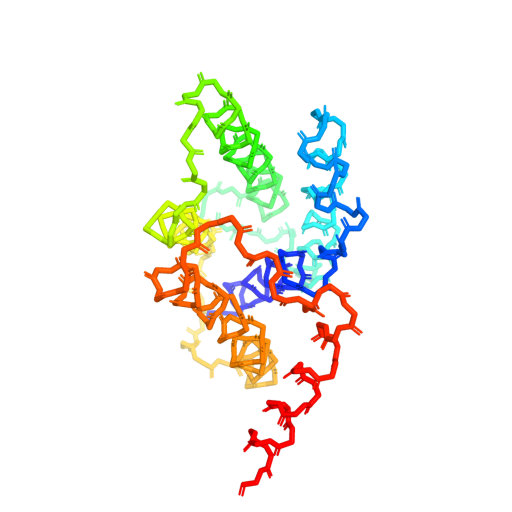0 96.25 104 ILE A CA 1
ATOM 893 C C . ILE A 1 104 ? 4.454 2.376 8.426 1.00 96.25 104 ILE A C 1
ATOM 895 O O . ILE A 1 104 ? 3.565 2.181 9.259 1.00 96.25 104 ILE A O 1
ATOM 899 N N . ILE A 1 105 ? 5.268 3.435 8.496 1.00 97.19 105 ILE A N 1
ATOM 900 C CA . ILE A 1 105 ? 5.168 4.466 9.542 1.00 97.19 105 ILE A CA 1
ATOM 901 C C . 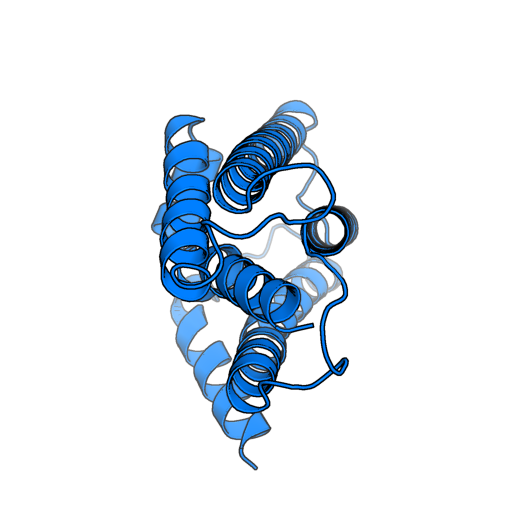ILE A 1 105 ? 3.817 5.180 9.472 1.00 97.19 105 ILE A C 1
ATOM 903 O O . ILE A 1 105 ? 3.184 5.397 10.506 1.00 97.19 105 ILE A O 1
ATOM 907 N N . LEU A 1 106 ? 3.349 5.526 8.274 1.00 96.81 106 LEU A N 1
ATOM 908 C CA . LEU A 1 106 ? 2.057 6.178 8.087 1.00 96.81 106 LEU A CA 1
ATOM 909 C C . LEU A 1 106 ? 0.908 5.259 8.502 1.00 96.81 106 LEU A C 1
ATOM 911 O O . LEU A 1 106 ? 0.036 5.680 9.260 1.00 96.81 106 LEU A O 1
ATOM 915 N N . ILE A 1 107 ? 0.932 3.991 8.086 1.00 97.25 107 ILE A N 1
ATOM 916 C CA . ILE A 1 107 ? -0.058 2.992 8.514 1.00 97.25 107 ILE A CA 1
ATOM 917 C C . ILE A 1 107 ? -0.071 2.861 10.040 1.00 97.25 107 ILE A C 1
ATOM 919 O O . ILE A 1 107 ? -1.141 2.812 10.648 1.00 97.25 107 ILE A O 1
ATOM 923 N N . PHE A 1 108 ? 1.104 2.844 10.671 1.00 95.81 108 PHE A N 1
ATOM 924 C CA . PHE A 1 108 ? 1.220 2.812 12.125 1.00 95.81 108 PHE A CA 1
ATOM 925 C C . PHE A 1 108 ? 0.610 4.059 12.779 1.00 95.81 108 PHE A C 1
ATOM 927 O O . PHE A 1 108 ? -0.190 3.930 13.701 1.00 95.81 108 PHE A O 1
ATOM 934 N N . LEU A 1 109 ? 0.924 5.256 12.276 1.00 95.50 109 LEU A N 1
ATOM 935 C CA . LEU A 1 109 ? 0.443 6.523 12.831 1.00 95.50 109 LEU A CA 1
ATOM 936 C C . LEU A 1 109 ? -1.084 6.669 12.730 1.00 95.50 109 LEU A C 1
ATOM 938 O O . LEU A 1 109 ? -1.734 7.148 13.660 1.00 95.50 109 LEU A O 1
ATOM 942 N N . PHE A 1 110 ? -1.670 6.232 11.615 1.00 95.25 110 PHE A N 1
ATOM 943 C CA . PHE A 1 110 ? -3.114 6.311 11.378 1.00 95.25 110 PHE A CA 1
ATOM 944 C C . PHE A 1 110 ? -3.901 5.117 11.939 1.00 95.25 110 PHE A C 1
ATOM 946 O O . PHE A 1 110 ? -5.132 5.139 11.913 1.00 95.25 110 PHE A O 1
ATOM 953 N N . SER A 1 111 ? -3.226 4.113 12.504 1.00 94.25 111 SER A N 1
ATOM 954 C CA . SER A 1 111 ? -3.858 3.003 13.215 1.00 94.25 111 SER A CA 1
ATOM 955 C C . SER A 1 111 ? -3.877 3.254 14.728 1.00 94.25 111 SER A C 1
ATOM 957 O O . SER A 1 111 ? -2.823 3.455 15.328 1.00 94.25 111 SER A O 1
ATOM 959 N N . PRO A 1 112 ? -5.031 3.145 15.409 1.00 92.56 112 PRO A N 1
ATOM 960 C CA . PRO A 1 112 ? -5.066 3.236 16.862 1.00 92.56 112 PRO A CA 1
ATOM 961 C C . PRO A 1 112 ? -4.416 1.990 17.515 1.00 92.56 112 PRO A C 1
ATOM 963 O O . PRO A 1 112 ? -4.623 0.864 17.044 1.00 92.56 112 PRO A O 1
ATOM 966 N N . PRO A 1 113 ? -3.648 2.146 18.612 1.00 87.00 113 PRO A N 1
ATOM 967 C CA . PRO A 1 113 ? -3.0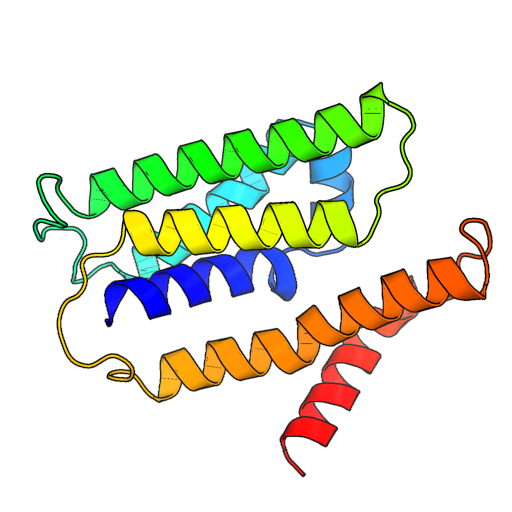21 1.045 19.336 1.00 87.00 113 PRO A CA 1
ATOM 968 C C . PRO A 1 113 ? -4.028 0.398 20.293 1.00 87.00 113 PRO A C 1
ATOM 970 O O . PRO A 1 113 ? -3.952 0.549 21.508 1.00 87.00 113 PRO A O 1
ATOM 973 N N . THR A 1 114 ? -5.017 -0.297 19.737 1.00 84.06 114 THR A N 1
ATOM 974 C CA . THR A 1 114 ? -6.016 -1.051 20.507 1.00 84.06 114 THR A CA 1
ATOM 975 C C . THR A 1 114 ? -5.659 -2.535 20.565 1.00 84.06 114 THR A C 1
ATOM 977 O O . THR A 1 114 ? -5.156 -3.084 19.581 1.00 84.06 114 THR A O 1
ATOM 980 N N . GLY A 1 115 ? -5.934 -3.189 21.698 1.00 80.69 115 GLY A N 1
ATOM 981 C CA . GLY A 1 115 ? -5.716 -4.630 21.896 1.00 80.69 115 GLY A CA 1
ATOM 982 C C . GLY A 1 115 ? -4.242 -5.049 21.995 1.00 80.69 115 GLY A C 1
ATOM 983 O O . GLY A 1 115 ? -3.340 -4.213 22.059 1.00 80.69 115 GLY A O 1
ATOM 984 N N . GLU A 1 116 ? -3.986 -6.357 21.982 1.00 85.88 116 GLU A N 1
ATOM 985 C CA . GLU A 1 116 ? -2.630 -6.923 22.054 1.00 85.88 116 GLU A CA 1
ATOM 986 C C . GLU A 1 116 ? -1.843 -6.698 20.761 1.00 85.88 116 GLU A C 1
ATOM 988 O O . GLU A 1 116 ? -2.421 -6.628 19.678 1.00 85.88 116 GLU A O 1
ATOM 993 N N . ILE A 1 117 ? -0.509 -6.633 20.824 1.00 84.88 117 ILE A N 1
ATOM 994 C CA . ILE A 1 117 ? 0.319 -6.408 19.625 1.00 84.88 117 ILE A CA 1
ATOM 995 C C . ILE A 1 117 ? 0.028 -7.462 18.544 1.00 84.88 117 ILE A C 1
ATOM 997 O O . ILE A 1 117 ? -0.147 -7.087 17.389 1.00 84.88 117 ILE A O 1
ATOM 1001 N N . ILE A 1 118 ? -0.102 -8.744 18.905 1.00 84.94 118 ILE A N 1
ATOM 1002 C CA . ILE A 1 118 ? -0.371 -9.856 17.976 1.00 84.94 118 ILE A CA 1
ATOM 1003 C C . ILE A 1 118 ? -1.696 -10.526 18.351 1.00 84.94 118 ILE A C 1
ATOM 1005 O O . ILE A 1 118 ? -1.729 -11.586 18.966 1.00 84.94 118 ILE A O 1
ATOM 1009 N N . GLU A 1 119 ? -2.797 -9.893 17.965 1.00 86.31 119 GLU A N 1
ATOM 1010 C CA . GLU A 1 119 ? -4.144 -10.398 18.257 1.00 86.31 119 GLU A CA 1
ATOM 1011 C C . GLU A 1 119 ? -4.655 -11.326 17.139 1.00 86.31 119 GLU A C 1
ATOM 1013 O O . GLU A 1 119 ? -5.078 -12.456 17.382 1.00 86.31 119 GLU A O 1
ATOM 1018 N N . GLU A 1 120 ? -4.519 -10.910 15.876 1.00 89.38 120 GLU A N 1
ATOM 1019 C CA . GLU A 1 120 ? -4.975 -11.681 14.714 1.00 89.38 120 GLU A CA 1
ATOM 1020 C C . GLU A 1 120 ? -3.853 -12.510 14.086 1.00 89.38 120 GLU A C 1
ATOM 1022 O O . GLU A 1 120 ? -3.298 -12.161 13.042 1.00 89.38 120 GLU A O 1
ATOM 1027 N N . LYS A 1 121 ? -3.541 -13.656 14.700 1.00 92.50 121 LYS A N 1
ATOM 1028 C CA . LYS A 1 121 ? -2.432 -14.534 14.275 1.00 92.50 121 LYS A CA 1
ATOM 1029 C C . LYS A 1 121 ? -2.459 -14.890 12.783 1.00 92.50 121 LYS A C 1
ATOM 1031 O O . LYS A 1 121 ? -1.405 -14.933 12.162 1.00 92.50 121 LYS A O 1
ATOM 1036 N N . LEU A 1 122 ? -3.642 -15.102 12.198 1.00 93.62 122 LEU A N 1
ATOM 1037 C CA . LEU A 1 122 ? -3.786 -15.420 10.769 1.00 93.62 122 LEU A CA 1
ATOM 1038 C C . LEU A 1 122 ? -3.428 -14.238 9.855 1.00 93.62 122 LEU A C 1
ATOM 1040 O O . LEU A 1 122 ? -2.775 -14.438 8.835 1.00 93.62 122 LEU A O 1
ATOM 1044 N N . VAL A 1 123 ? -3.818 -13.013 10.223 1.00 94.12 123 VAL A N 1
ATOM 1045 C CA . VAL A 1 123 ? -3.481 -11.796 9.463 1.00 94.12 123 VAL A CA 1
ATOM 1046 C C . VAL A 1 123 ? -1.980 -11.543 9.542 1.00 94.12 123 VAL A C 1
ATOM 1048 O O . VAL A 1 123 ? -1.339 -11.308 8.521 1.00 94.12 123 VAL A O 1
ATOM 1051 N N . VAL A 1 124 ? -1.402 -11.668 10.740 1.00 94.38 124 VAL A N 1
ATOM 1052 C CA . VAL A 1 124 ? 0.047 -11.534 10.941 1.00 94.38 124 VAL A CA 1
ATOM 1053 C C . VAL A 1 124 ? 0.808 -12.598 10.151 1.00 94.38 124 VAL A C 1
ATOM 1055 O O . VAL A 1 124 ? 1.770 -12.272 9.462 1.00 94.38 124 VAL A O 1
ATOM 1058 N N . LEU A 1 125 ? 0.347 -13.852 10.170 1.00 93.75 125 LEU A N 1
ATOM 1059 C CA . LEU A 1 125 ? 0.933 -14.923 9.365 1.00 93.75 125 LEU A CA 1
ATOM 1060 C C . LEU A 1 125 ? 0.879 -14.599 7.865 1.00 93.75 125 LEU A C 1
ATOM 1062 O O . LEU A 1 125 ? 1.883 -14.765 7.182 1.00 93.75 125 LEU A O 1
ATOM 1066 N N . ALA A 1 126 ? -0.245 -14.089 7.354 1.00 93.69 126 ALA A N 1
ATOM 1067 C CA . ALA A 1 126 ? -0.362 -13.692 5.950 1.00 93.69 126 ALA A CA 1
ATOM 1068 C C . ALA A 1 126 ? 0.623 -12.569 5.579 1.00 93.69 126 ALA A C 1
ATOM 1070 O O . ALA A 1 126 ? 1.287 -12.652 4.545 1.00 93.69 126 ALA A O 1
ATOM 1071 N N . VAL A 1 127 ? 0.775 -11.557 6.441 1.00 94.06 127 VAL A N 1
ATOM 1072 C CA . VAL A 1 127 ? 1.773 -10.488 6.270 1.00 94.06 127 VAL A CA 1
ATOM 1073 C C . VAL A 1 127 ? 3.187 -11.069 6.214 1.00 94.06 127 VAL A C 1
ATOM 1075 O O . VAL A 1 127 ? 3.946 -10.725 5.309 1.00 94.06 127 VAL A O 1
ATOM 1078 N N . LEU A 1 128 ? 3.533 -11.981 7.129 1.00 91.94 128 LEU A N 1
ATOM 1079 C CA . LEU A 1 128 ? 4.846 -12.633 7.163 1.00 91.94 128 LEU A CA 1
ATOM 1080 C C . LEU A 1 128 ? 5.104 -13.479 5.912 1.00 91.94 128 LEU A C 1
ATOM 1082 O O . LEU A 1 128 ? 6.188 -13.398 5.341 1.00 91.94 128 LEU A O 1
ATOM 1086 N N . VAL A 1 129 ? 4.112 -14.240 5.445 1.00 90.69 129 VAL A N 1
ATOM 1087 C CA . VAL A 1 129 ? 4.218 -15.030 4.209 1.00 90.69 129 VAL A CA 1
ATOM 1088 C C . VAL A 1 129 ? 4.470 -14.120 3.010 1.00 90.69 129 VAL A C 1
ATOM 1090 O O . VAL A 1 129 ? 5.381 -14.384 2.223 1.00 90.69 129 VAL A O 1
ATOM 1093 N N . ILE A 1 130 ? 3.709 -13.028 2.867 1.00 89.31 130 ILE A N 1
ATOM 1094 C CA . ILE A 1 130 ? 3.900 -12.081 1.759 1.00 89.31 130 ILE A CA 1
ATOM 1095 C C . ILE A 1 130 ? 5.280 -11.430 1.851 1.00 89.31 130 ILE A C 1
ATOM 1097 O O . ILE A 1 130 ? 5.984 -11.355 0.846 1.00 89.31 130 ILE A O 1
ATOM 1101 N N . PHE A 1 131 ? 5.697 -11.019 3.049 1.00 87.56 131 PHE A N 1
ATOM 1102 C CA . PHE A 1 131 ? 7.020 -10.455 3.275 1.00 87.56 131 PHE A CA 1
ATOM 1103 C C . PHE A 1 131 ? 8.113 -11.435 2.835 1.00 87.56 131 PHE A C 1
ATOM 1105 O O . PHE A 1 131 ? 8.885 -11.138 1.929 1.00 87.56 131 PHE A O 1
ATOM 1112 N N . VAL A 1 132 ? 8.139 -12.651 3.376 1.00 85.06 132 VAL A N 1
ATOM 1113 C CA . VAL A 1 132 ? 9.187 -13.630 3.055 1.00 85.06 132 VAL A CA 1
ATOM 1114 C C . VAL A 1 132 ? 9.203 -13.976 1.564 1.00 85.06 132 VAL A C 1
ATOM 1116 O O . VAL A 1 132 ? 10.269 -14.032 0.950 1.00 85.06 132 VAL A O 1
ATOM 1119 N N . THR A 1 133 ? 8.046 -14.162 0.936 1.00 81.94 133 THR A N 1
ATOM 1120 C CA . THR A 1 133 ? 7.990 -14.598 -0.468 1.00 81.94 133 THR A CA 1
ATOM 1121 C C . THR A 1 133 ? 8.276 -13.460 -1.452 1.00 81.94 133 THR A C 1
ATOM 1123 O O . THR A 1 133 ? 9.087 -13.612 -2.375 1.00 81.94 133 THR A O 1
ATOM 1126 N N . HIS A 1 134 ? 7.663 -12.294 -1.255 1.00 80.81 134 HIS A N 1
ATOM 1127 C CA . HIS A 1 134 ? 7.752 -11.178 -2.192 1.00 80.81 134 HIS A CA 1
ATOM 1128 C C . HIS A 1 134 ? 8.884 -10.201 -1.866 1.00 80.81 134 HIS A C 1
ATOM 1130 O O . HIS A 1 134 ? 9.629 -9.834 -2.777 1.00 80.81 134 HIS A O 1
ATOM 1136 N N . PHE A 1 135 ? 9.070 -9.809 -0.601 1.00 77.69 135 PHE A N 1
ATOM 1137 C CA . PHE A 1 135 ? 10.122 -8.854 -0.230 1.00 77.69 135 PHE A CA 1
ATOM 1138 C C . PHE A 1 135 ? 11.505 -9.438 -0.508 1.00 77.69 135 PHE A C 1
ATOM 1140 O O . PHE A 1 135 ? 12.325 -8.804 -1.170 1.00 77.69 135 PHE A O 1
ATOM 1147 N N . THR A 1 136 ? 11.739 -10.700 -0.140 1.00 75.44 136 THR A N 1
ATOM 1148 C CA . THR A 1 136 ? 12.996 -11.382 -0.478 1.00 75.44 136 THR A CA 1
ATOM 1149 C C . THR A 1 136 ? 13.217 -11.413 -1.992 1.00 75.44 136 THR A C 1
ATOM 1151 O O . THR A 1 136 ? 14.357 -11.402 -2.455 1.00 75.44 136 THR A O 1
ATOM 1154 N N . SER A 1 137 ? 12.155 -11.487 -2.808 1.00 77.56 137 SER A N 1
ATOM 1155 C CA . SER A 1 137 ? 12.292 -11.503 -4.276 1.00 77.56 137 SER A CA 1
ATOM 1156 C C . SER A 1 137 ? 12.829 -10.181 -4.799 1.00 77.56 137 SER A C 1
ATOM 1158 O O . SER A 1 137 ? 13.676 -10.172 -5.690 1.00 77.56 137 SER A O 1
ATOM 1160 N N . ILE A 1 138 ? 12.398 -9.085 -4.184 1.00 79.00 138 ILE A N 1
ATOM 1161 C CA . ILE A 1 138 ? 12.861 -7.736 -4.492 1.00 79.00 138 ILE A CA 1
ATOM 1162 C C . ILE A 1 138 ? 14.287 -7.516 -3.982 1.00 79.00 138 ILE A C 1
ATOM 1164 O O . ILE A 1 138 ? 15.112 -6.975 -4.712 1.00 79.00 138 ILE A O 1
ATOM 1168 N N . VAL A 1 139 ? 14.620 -7.996 -2.780 1.00 80.31 139 VAL A N 1
ATOM 1169 C CA . VAL A 1 139 ? 15.993 -7.922 -2.250 1.00 80.31 139 VAL A CA 1
ATOM 1170 C C . VAL A 1 139 ? 16.974 -8.627 -3.186 1.00 80.31 139 VAL A C 1
ATOM 1172 O O . VAL A 1 139 ? 17.981 -8.039 -3.566 1.00 80.31 139 VAL A O 1
ATOM 1175 N N . ILE A 1 140 ? 16.664 -9.857 -3.615 1.00 76.38 140 ILE A N 1
ATOM 1176 C CA . ILE A 1 140 ? 17.532 -10.587 -4.550 1.00 76.38 140 ILE A CA 1
ATOM 1177 C C . ILE A 1 140 ? 17.646 -9.836 -5.881 1.00 76.38 140 ILE A C 1
ATOM 1179 O O . ILE A 1 140 ? 18.742 -9.749 -6.422 1.00 76.38 140 ILE A O 1
ATOM 1183 N N . TYR A 1 141 ? 16.553 -9.256 -6.386 1.00 77.19 141 TYR A N 1
ATOM 1184 C CA . TYR A 1 141 ? 16.587 -8.446 -7.605 1.00 77.19 141 TYR A CA 1
ATOM 1185 C C . TYR A 1 141 ? 17.578 -7.278 -7.497 1.00 77.19 141 TYR A C 1
ATOM 1187 O O . TYR A 1 141 ? 18.439 -7.129 -8.361 1.00 77.19 141 TYR A O 1
ATOM 1195 N N . TYR A 1 142 ? 17.513 -6.484 -6.426 1.00 78.56 142 TYR A N 1
ATOM 1196 C CA . TYR A 1 142 ? 18.443 -5.365 -6.259 1.00 78.56 142 TYR A CA 1
ATOM 1197 C C . TYR A 1 142 ? 19.885 -5.823 -5.992 1.00 78.56 142 TYR A C 1
ATOM 1199 O O . TYR A 1 142 ? 20.818 -5.191 -6.479 1.00 78.56 142 TYR A O 1
ATOM 1207 N N . LEU A 1 143 ? 20.093 -6.929 -5.267 1.00 78.12 143 LEU A N 1
ATOM 1208 C CA . LEU A 1 143 ? 21.430 -7.506 -5.076 1.00 78.12 143 LEU A CA 1
ATOM 1209 C C . LEU A 1 143 ? 22.045 -7.961 -6.404 1.00 78.12 143 LEU A C 1
ATOM 1211 O O . LEU A 1 143 ? 23.213 -7.683 -6.665 1.00 78.12 143 LEU A O 1
ATOM 1215 N N . GLU A 1 144 ? 21.263 -8.611 -7.267 1.00 75.75 144 GLU A N 1
ATOM 1216 C CA . GLU A 1 144 ? 21.709 -9.015 -8.603 1.00 75.75 144 GLU A CA 1
ATOM 1217 C C . GLU A 1 144 ? 22.105 -7.803 -9.453 1.00 75.75 144 GLU A C 1
ATOM 1219 O O . GLU A 1 144 ? 23.133 -7.857 -10.124 1.00 75.75 144 GLU A O 1
ATOM 1224 N N . GLN A 1 145 ? 21.364 -6.692 -9.381 1.00 74.56 145 GLN A N 1
ATOM 1225 C CA . GLN A 1 145 ? 21.732 -5.458 -10.086 1.00 74.56 145 GLN A CA 1
ATOM 1226 C C . GLN A 1 145 ? 23.063 -4.869 -9.605 1.00 74.56 145 GLN A C 1
ATOM 1228 O O . GLN A 1 145 ? 23.838 -4.360 -10.414 1.00 74.56 145 GLN A O 1
ATOM 1233 N N . VAL A 1 146 ? 23.350 -4.957 -8.302 1.00 77.12 146 VAL A N 1
ATOM 1234 C CA . VAL A 1 146 ? 24.62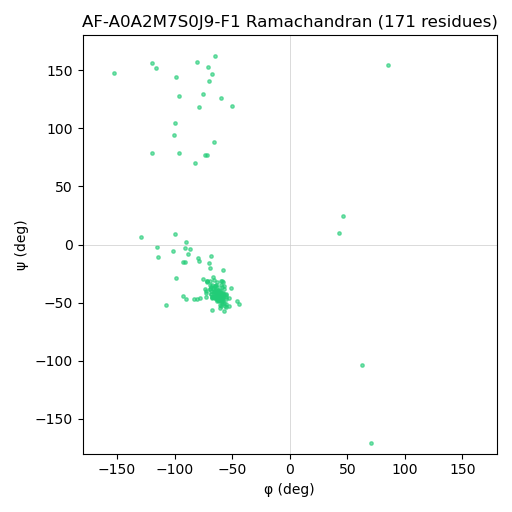7 -4.500 -7.732 1.00 77.12 146 VAL A CA 1
ATOM 1235 C C . VAL A 1 146 ? 25.788 -5.403 -8.164 1.00 77.12 146 VAL A C 1
ATOM 1237 O O . VAL A 1 146 ? 26.871 -4.898 -8.441 1.00 77.12 146 VAL A O 1
ATOM 1240 N N . ILE A 1 147 ? 25.573 -6.721 -8.238 1.00 77.00 147 ILE A N 1
ATOM 1241 C CA . ILE A 1 147 ? 26.624 -7.706 -8.552 1.00 77.00 147 ILE A CA 1
ATOM 1242 C C . ILE A 1 147 ? 26.906 -7.793 -10.059 1.00 77.00 147 ILE A C 1
ATOM 1244 O O . ILE A 1 147 ? 28.065 -7.811 -10.467 1.00 77.00 147 ILE A O 1
ATOM 1248 N N . TYR A 1 148 ? 25.862 -7.874 -10.887 1.00 76.50 148 TYR A N 1
ATOM 1249 C CA . TYR A 1 148 ? 25.969 -8.159 -12.325 1.00 76.50 148 TYR A CA 1
ATOM 1250 C C . TYR A 1 148 ? 25.849 -6.914 -13.217 1.00 76.50 148 TYR A C 1
ATOM 1252 O O . TYR A 1 148 ? 26.051 -7.007 -14.428 1.00 76.50 148 TYR A O 1
ATOM 1260 N N . GLY A 1 149 ? 25.560 -5.750 -12.629 1.00 67.19 149 GLY A N 1
ATOM 1261 C CA . GLY A 1 149 ? 25.375 -4.489 -13.340 1.00 67.19 149 GLY A CA 1
ATOM 1262 C C . GLY A 1 149 ? 23.946 -4.286 -13.859 1.00 67.19 149 GLY A C 1
ATOM 1263 O O . GLY A 1 149 ? 23.204 -5.231 -14.122 1.00 67.19 149 GLY A O 1
ATOM 1264 N N . TYR A 1 150 ? 23.560 -3.017 -14.020 1.00 65.88 150 TYR A N 1
ATOM 1265 C CA . TYR A 1 150 ? 22.198 -2.602 -14.384 1.00 65.88 150 TYR A CA 1
ATOM 1266 C C . TYR A 1 150 ? 21.788 -2.972 -15.826 1.00 65.88 150 TYR A C 1
ATOM 1268 O O . TYR A 1 150 ? 20.594 -3.057 -16.110 1.00 65.88 150 TYR A O 1
ATOM 1276 N N . ASP A 1 151 ? 22.759 -3.235 -16.711 1.00 58.09 151 ASP A N 1
ATOM 1277 C CA . ASP A 1 151 ? 22.553 -3.464 -18.152 1.00 58.09 151 ASP A CA 1
ATOM 1278 C C . ASP A 1 151 ? 22.344 -4.936 -18.543 1.00 58.09 151 ASP A C 1
ATOM 1280 O O . ASP A 1 151 ? 22.116 -5.244 -19.713 1.00 58.09 151 ASP A O 1
ATOM 1284 N N . GLN A 1 152 ? 22.419 -5.864 -17.586 1.00 51.16 152 GLN A N 1
ATOM 1285 C CA . GLN A 1 152 ? 22.142 -7.280 -17.818 1.00 51.16 152 GLN A CA 1
ATOM 1286 C C . GLN A 1 152 ? 20.723 -7.588 -17.319 1.00 51.16 152 GLN A C 1
ATOM 1288 O O . GLN A 1 152 ? 20.537 -7.876 -16.134 1.00 51.16 152 GLN A O 1
ATOM 1293 N N . PRO A 1 153 ? 19.686 -7.554 -18.180 1.00 48.25 153 PRO A N 1
ATOM 1294 C CA . PRO A 1 153 ? 18.356 -8.001 -17.805 1.00 48.25 153 PRO A CA 1
ATOM 1295 C C . PRO A 1 153 ? 18.396 -9.528 -17.747 1.00 48.25 153 PRO A C 1
ATOM 1297 O O . PRO A 1 153 ? 17.966 -10.202 -18.681 1.00 48.25 153 PRO A O 1
ATOM 1300 N N . VAL A 1 154 ? 18.967 -10.100 -16.684 1.00 46.06 154 VAL A N 1
ATOM 1301 C CA . VAL A 1 154 ? 19.069 -11.552 -16.520 1.00 46.06 154 VAL A CA 1
ATOM 1302 C C . VAL A 1 154 ? 17.656 -12.116 -16.361 1.00 46.06 154 VAL A C 1
ATOM 1304 O O . VAL A 1 154 ? 17.129 -12.204 -15.261 1.00 46.06 154 VAL A O 1
ATOM 1307 N N . ASN A 1 155 ? 17.021 -12.431 -17.495 1.00 44.50 155 ASN A N 1
ATOM 1308 C CA . ASN A 1 155 ? 15.969 -13.415 -17.780 1.00 44.50 155 ASN A CA 1
ATOM 1309 C C . ASN A 1 155 ? 14.778 -13.591 -16.805 1.00 44.50 155 ASN A C 1
ATOM 1311 O O . ASN A 1 155 ? 13.970 -14.505 -16.989 1.00 44.50 155 ASN A O 1
ATOM 1315 N N . ARG A 1 156 ? 14.582 -12.734 -15.798 1.00 49.78 156 ARG A N 1
ATOM 1316 C CA . ARG A 1 156 ? 13.672 -13.028 -14.677 1.00 49.78 156 ARG A CA 1
ATOM 1317 C C . ARG A 1 156 ? 12.230 -12.577 -14.832 1.00 49.78 156 ARG A C 1
ATOM 1319 O O . ARG A 1 156 ? 11.373 -13.114 -14.130 1.00 49.78 156 ARG A O 1
ATOM 1326 N N . LEU A 1 157 ? 11.903 -11.697 -15.782 1.00 47.41 157 LEU A N 1
ATOM 1327 C CA . LEU A 1 157 ? 10.493 -11.381 -16.075 1.00 47.41 157 LEU A CA 1
ATOM 1328 C C . LEU A 1 157 ? 9.686 -12.637 -16.467 1.00 47.41 157 LEU A C 1
ATOM 1330 O O . LEU A 1 157 ? 8.474 -12.658 -16.268 1.00 47.41 157 LEU A O 1
ATOM 1334 N N . ARG A 1 158 ? 10.352 -13.705 -16.937 1.00 46.72 158 ARG A N 1
ATOM 1335 C CA . ARG A 1 158 ? 9.741 -15.012 -17.235 1.00 46.72 158 ARG A CA 1
ATOM 1336 C C . ARG A 1 158 ? 9.486 -15.904 -16.008 1.00 46.72 158 ARG A C 1
ATOM 1338 O O . ARG A 1 158 ? 8.736 -16.862 -16.138 1.00 46.72 158 ARG A O 1
ATOM 1345 N N . GLY A 1 159 ? 10.063 -15.602 -14.839 1.00 52.81 159 GLY A N 1
ATOM 1346 C CA . GLY A 1 159 ? 10.092 -16.505 -13.677 1.00 52.81 159 GLY A CA 1
ATOM 1347 C C . GLY A 1 159 ? 9.623 -15.918 -12.342 1.00 52.81 159 GLY A C 1
ATOM 1348 O O . GLY A 1 159 ? 9.742 -16.609 -11.337 1.00 52.81 159 GLY A O 1
ATOM 1349 N N . LYS A 1 160 ? 9.087 -14.684 -12.288 1.00 58.31 160 LYS A N 1
ATOM 1350 C CA . LYS A 1 160 ? 8.643 -14.029 -11.029 1.00 58.31 160 LYS A CA 1
ATOM 1351 C C . LYS A 1 160 ? 7.821 -14.971 -10.137 1.00 58.31 160 LYS A C 1
ATOM 1353 O O . LYS A 1 160 ? 8.123 -15.118 -8.960 1.00 58.31 160 LYS A O 1
ATOM 1358 N N . TYR A 1 161 ? 6.828 -15.647 -10.713 1.00 59.38 161 TYR A N 1
ATOM 1359 C CA . TYR A 1 161 ? 5.970 -16.579 -9.978 1.00 59.38 161 TYR A CA 1
ATOM 1360 C C . TYR A 1 161 ? 6.676 -17.884 -9.592 1.00 59.38 161 TYR A C 1
ATOM 1362 O O . TYR A 1 161 ? 6.392 -18.410 -8.526 1.00 59.38 161 TYR A O 1
ATOM 1370 N N . TYR A 1 162 ? 7.637 -18.364 -10.389 1.00 60.28 162 TYR A N 1
ATOM 1371 C CA . TYR A 1 162 ? 8.451 -19.534 -10.042 1.00 60.28 162 TYR A CA 1
ATOM 1372 C C . TYR A 1 162 ? 9.288 -19.270 -8.783 1.00 60.28 162 TYR A C 1
ATOM 1374 O O . TYR A 1 162 ? 9.270 -20.069 -7.857 1.00 60.28 162 TYR A O 1
ATOM 1382 N N . PHE A 1 163 ? 9.935 -18.102 -8.692 1.00 62.34 163 PHE A N 1
ATOM 1383 C CA . PHE A 1 163 ? 10.705 -17.716 -7.502 1.00 62.34 163 PHE A CA 1
ATOM 1384 C C . PHE A 1 163 ? 9.832 -17.431 -6.274 1.00 62.34 163 PHE A C 1
ATOM 1386 O O . PHE A 1 163 ? 10.285 -17.656 -5.156 1.00 62.34 163 PHE A O 1
ATOM 1393 N N . ILE A 1 164 ? 8.606 -16.930 -6.462 1.00 63.62 164 ILE A N 1
ATOM 1394 C CA . ILE A 1 164 ? 7.643 -16.755 -5.364 1.00 63.62 164 ILE A CA 1
ATOM 1395 C C . ILE A 1 164 ? 7.199 -18.124 -4.829 1.00 63.62 164 ILE A C 1
ATOM 1397 O O . ILE A 1 164 ? 7.182 -18.315 -3.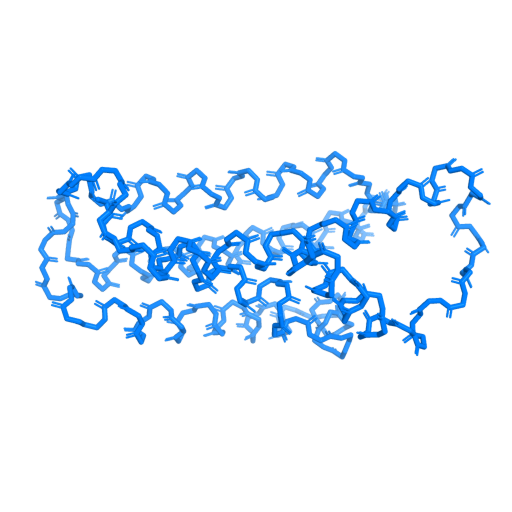617 1.00 63.62 164 ILE A O 1
ATOM 1401 N N . ILE A 1 165 ? 6.887 -19.076 -5.718 1.00 63.25 165 ILE A N 1
ATOM 1402 C CA . ILE A 1 165 ? 6.491 -20.443 -5.348 1.00 63.25 165 ILE A CA 1
ATOM 1403 C C . ILE A 1 165 ? 7.638 -21.167 -4.639 1.00 63.25 165 ILE A C 1
ATOM 1405 O O . ILE A 1 165 ? 7.415 -21.732 -3.576 1.00 63.25 165 ILE A O 1
ATOM 1409 N N . ASP A 1 166 ? 8.859 -21.099 -5.169 1.00 62.66 166 ASP A N 1
ATOM 1410 C CA . ASP A 1 166 ? 10.047 -21.713 -4.559 1.00 62.66 166 ASP A CA 1
ATOM 1411 C C . ASP A 1 166 ? 10.260 -21.233 -3.111 1.00 62.66 166 ASP A C 1
ATOM 1413 O O . ASP A 1 166 ? 10.455 -22.021 -2.190 1.00 62.66 166 ASP A O 1
ATOM 1417 N N . ARG A 1 167 ? 10.088 -19.932 -2.859 1.00 68.19 167 ARG A N 1
ATOM 1418 C CA . ARG A 1 167 ? 10.202 -19.362 -1.504 1.00 68.19 167 ARG A CA 1
ATOM 1419 C C . ARG A 1 167 ? 9.038 -19.724 -0.599 1.00 68.19 167 ARG A C 1
ATOM 1421 O O . ARG A 1 167 ? 9.228 -19.819 0.608 1.00 68.19 167 ARG A O 1
ATOM 1428 N N . LEU A 1 168 ? 7.846 -19.901 -1.163 1.00 65.50 168 LEU A N 1
ATOM 1429 C CA . LEU A 1 168 ? 6.694 -20.382 -0.413 1.00 65.50 168 LEU A CA 1
ATOM 1430 C C . LEU A 1 168 ? 6.932 -21.825 0.045 1.00 65.50 168 LEU A C 1
ATOM 1432 O O . LEU A 1 168 ? 6.669 -22.126 1.202 1.00 65.50 168 LEU A O 1
ATOM 1436 N N . VAL A 1 169 ? 7.518 -22.667 -0.814 1.00 62.56 169 VAL A N 1
ATOM 1437 C CA . VAL A 1 169 ? 7.945 -24.031 -0.463 1.00 62.56 169 VAL A CA 1
ATOM 1438 C C . VAL A 1 169 ? 9.009 -24.004 0.636 1.00 62.56 169 VAL A C 1
ATOM 1440 O O . VAL A 1 169 ? 8.841 -24.686 1.642 1.00 62.56 169 VAL A O 1
ATOM 1443 N N . VAL A 1 170 ? 10.050 -23.171 0.509 1.00 61.44 170 VAL A N 1
ATOM 1444 C CA . VAL A 1 170 ? 11.091 -23.023 1.549 1.00 61.44 170 VAL A CA 1
ATOM 1445 C C . VAL A 1 170 ? 10.513 -22.544 2.883 1.00 61.44 170 VAL A C 1
ATOM 1447 O O . VAL A 1 170 ? 10.938 -23.022 3.923 1.00 61.44 170 VAL A O 1
ATOM 1450 N N . PHE A 1 171 ? 9.541 -21.629 2.877 1.00 53.16 171 PHE A N 1
ATOM 1451 C CA . PHE A 1 171 ? 8.895 -21.157 4.107 1.00 53.16 171 PHE A CA 1
ATOM 1452 C C . PHE A 1 171 ? 8.071 -22.249 4.813 1.00 53.16 171 PHE A C 1
ATOM 1454 O O . PHE A 1 171 ? 7.888 -22.185 6.025 1.00 53.16 171 PHE A O 1
ATOM 1461 N N . THR A 1 172 ? 7.546 -23.226 4.069 1.00 57.78 172 THR A N 1
ATOM 1462 C CA . THR A 1 172 ? 6.728 -24.322 4.618 1.00 57.78 172 THR A CA 1
ATOM 1463 C C . THR A 1 172 ? 7.521 -25.551 5.076 1.00 57.78 172 THR A C 1
ATOM 1465 O O . THR A 1 172 ? 6.914 -26.445 5.667 1.00 57.78 172 THR A O 1
ATOM 1468 N N . CYS A 1 173 ? 8.826 -25.609 4.792 1.00 46.88 173 CYS A N 1
ATOM 1469 C CA . CYS A 1 173 ? 9.744 -26.682 5.193 1.00 46.88 173 CYS A CA 1
ATOM 1470 C C . CYS A 1 173 ? 10.417 -26.371 6.535 1.00 46.88 173 CYS A C 1
ATOM 1472 O O . CYS A 1 173 ? 10.558 -27.320 7.338 1.00 46.88 173 CYS A O 1
#

pLDDT: mean 85.06, std 14.47, range [44.5, 98.5]

Mean predicted aligned error: 6.73 Å

Secondary structure (DSSP, 8-state):
-HHHHHHHHHHHIIIIII--HHHHHHHHH-HHHHHHHHHHHHHHHHHHHGGGTTSEETTEEHHHHHHHHHHHHHHHHHHHHHHHHHS-PPP-HHHHHHHHHHHHHHHHHHS---S-TT--HHHHHHHHHHIIIIIHHHHHHHHHHHHH-TT---SGGGTHHHHHHHHHHHHH-

Sequence (173 aa):
MIIFWRLLLAHFLTDYTLQTNKMAVWKSKSTLGVLAHASIFLVLSVIFTWNYLGQQWWKLPGWLCVLILFIIHFIEDEYRVKNIKKELKHDNFLFFLWDQIIHIILIFLFSPPTGEIIEEKLVVLAVLVIFVTHFTSIVIYYLEQVIYGYDQPVNRLRGKYYFIIDRLVVFTC

Solvent-accessible surface area (backbone atoms only — not comparable to full-atom values): 9367 Å² total; per-residue (Å²): 29,59,61,34,47,40,44,50,35,19,45,49,43,31,72,57,70,65,46,38,73,68,49,51,57,38,32,70,71,33,71,67,31,32,47,56,51,31,47,47,30,40,53,39,31,48,66,65,39,53,98,48,30,86,40,73,38,83,91,40,44,26,52,57,45,52,52,51,49,33,53,49,50,33,51,52,53,47,50,52,49,49,48,39,65,72,68,70,44,76,89,45,64,68,61,54,50,51,54,55,48,51,56,52,53,50,48,49,71,60,27,52,92,47,81,50,85,81,66,54,61,68,51,50,49,52,41,51,51,49,42,60,23,47,50,51,52,51,52,51,51,48,50,46,36,71,74,68,36,85,88,55,82,74,72,47,92,83,37,60,66,57,57,33,50,54,39,49,52,60,74,74,108

Foldseek 3Di:
DQLLLQLLLLVLCLPFVVCAPVLVVQLLPDLVSLLVSLVSSLVSSCVSCVVQQQPDQPNRRNNVLSVVLSVVSSVLSNVLSVCCVPVVDDPAPVSVVVSVVVSSVSSVVSGHPDDDPCDPVPSVVSSVLSCQLGVVLVVVVRVCCVVVNPPDPPPPSVCSVVSSVVSSVVVVD

Radius of gyration: 16.99 Å; Cα contacts (8 Å, |Δi|>4): 149; chains: 1; bounding box: 44×40×40 Å